Protein AF-A0A8B3GP07-F1 (afdb_monomer)

Radius of gyration: 19.26 Å; Cα contacts (8 Å, |Δi|>4): 183; chains: 1; bounding box: 43×28×55 Å

Foldseek 3Di:
DDAAEEAEAQDQDQLVVQVVVVVPDDPNYWYWDWHWDDDPVLQVVLNIETEIADDPVVCVVCVVVNSSRHHYDDDYHRSSRNVVVVVVVVVVVVVVVVLVVQVVVCVVVVHDSVVSVVVCCVDPVVVD

InterPro domains:
  IPR006115 6-phosphogluconate dehydrogenase, NADP-binding [PF03446] (1-75)
  IPR008927 6-phosphogluconate dehydrogenase-like, C-terminal domain superfamily [SSF48179] (78-124)
  IPR013328 6-phosphogluconate dehydrogenase, domain 2 [G3DSA:1.10.1040.10] (79-127)
  IPR036291 NAD(P)-binding domain superfamily [SSF51735] (1-77)

pLDDT: mean 95.65, std 3.91, range [68.69, 98.5]

Organism: Lacticaseibacillus paracasei (NCBI:txid1597)

Mean predicted aligned error: 3.59 Å

Structure (mmCIF, N/CA/C/O backbone):
data_AF-A0A8B3GP07-F1
#
_entry.id   AF-A0A8B3GP07-F1
#
loop_
_atom_site.group_PDB
_atom_site.id
_atom_site.type_symbol
_atom_site.label_atom_id
_atom_site.label_alt_id
_atom_site.label_comp_id
_atom_site.label_asym_id
_atom_site.label_entity_id
_atom_site.label_seq_id
_atom_site.pdbx_PDB_ins_code
_atom_site.Cartn_x
_atom_site.Cartn_y
_atom_site.Cartn_z
_atom_site.occupancy
_atom_site.B_iso_or_equiv
_atom_site.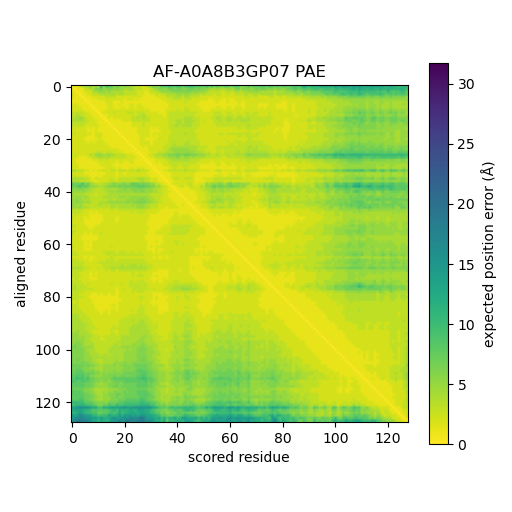auth_seq_id
_atom_site.auth_comp_id
_atom_site.auth_asym_id
_atom_site.auth_atom_id
_atom_site.pdbx_PDB_model_num
ATOM 1 N N . MET A 1 1 ? -19.994 -11.682 14.569 1.00 86.81 1 MET A N 1
ATOM 2 C CA . MET A 1 1 ? -18.662 -11.404 15.157 1.00 86.81 1 MET A CA 1
ATOM 3 C C . MET A 1 1 ? -18.833 -11.201 16.652 1.00 86.81 1 MET A C 1
ATOM 5 O O . MET A 1 1 ? -19.878 -10.691 17.038 1.00 86.81 1 MET A O 1
ATOM 9 N N . GLN A 1 2 ? -17.869 -11.625 17.471 1.00 94.38 2 GLN A N 1
ATOM 10 C CA . GLN A 1 2 ? -17.927 -11.420 18.925 1.00 94.38 2 GLN A CA 1
ATOM 11 C C . GLN A 1 2 ? -17.462 -9.997 19.289 1.00 94.38 2 GLN A C 1
ATOM 13 O O . GLN A 1 2 ? -16.649 -9.433 18.546 1.00 94.38 2 GLN A O 1
ATOM 18 N N . PRO A 1 3 ? -17.921 -9.410 20.409 1.00 95.00 3 PRO A N 1
ATOM 19 C CA . PRO A 1 3 ? -17.378 -8.148 20.914 1.00 95.00 3 PRO A CA 1
ATOM 20 C C . PRO A 1 3 ? -15.845 -8.189 21.035 1.00 95.00 3 PRO A C 1
ATOM 22 O O . PRO A 1 3 ? -15.283 -9.207 21.429 1.00 95.00 3 PRO A O 1
ATOM 25 N N . GLY A 1 4 ? -15.176 -7.095 20.669 1.00 94.06 4 GLY A N 1
ATOM 26 C CA . GLY A 1 4 ? -13.714 -6.977 20.619 1.00 94.06 4 GLY A CA 1
ATOM 27 C C . GLY A 1 4 ? -13.064 -7.523 19.342 1.00 94.06 4 GLY A C 1
ATOM 28 O O . GLY A 1 4 ? -11.857 -7.396 19.178 1.00 94.06 4 GLY A O 1
ATOM 29 N N . SER A 1 5 ? -13.831 -8.114 18.417 1.00 97.12 5 SER A N 1
ATOM 30 C CA . SER A 1 5 ? -13.279 -8.574 17.134 1.00 97.12 5 SER A 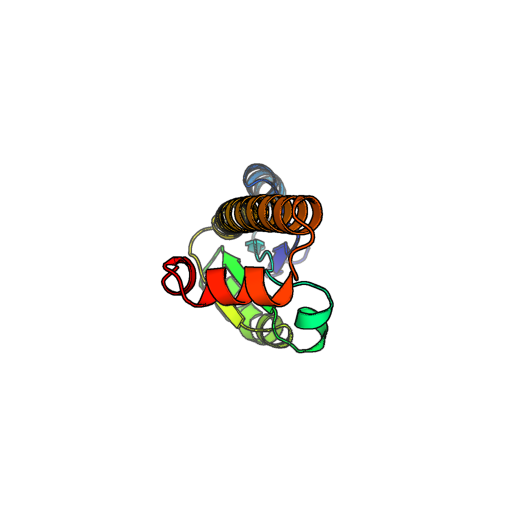CA 1
ATOM 31 C C . SER A 1 5 ? -12.894 -7.396 16.231 1.00 97.12 5 SER A C 1
ATOM 33 O O . SER A 1 5 ? -13.651 -6.427 16.119 1.00 97.12 5 SER A O 1
ATOM 35 N N . THR A 1 6 ? -11.789 -7.545 15.498 1.00 97.88 6 THR A N 1
ATOM 36 C CA . THR A 1 6 ? -11.339 -6.600 14.464 1.00 97.88 6 THR A CA 1
ATOM 37 C C . THR A 1 6 ? -11.465 -7.230 13.078 1.00 97.88 6 THR A C 1
ATOM 39 O O . THR A 1 6 ? -10.860 -8.266 12.808 1.00 97.88 6 THR A O 1
ATOM 42 N N . LEU A 1 7 ? -12.244 -6.610 12.189 1.00 97.81 7 LEU A N 1
ATOM 43 C CA . LEU A 1 7 ? -12.286 -6.940 10.764 1.00 97.81 7 LEU A CA 1
ATOM 44 C C . LEU A 1 7 ? -11.244 -6.101 10.021 1.00 97.81 7 LEU A C 1
ATOM 46 O O . LEU A 1 7 ? -11.296 -4.874 10.053 1.00 97.81 7 LEU A O 1
ATOM 50 N N . ILE A 1 8 ? -10.326 -6.768 9.324 1.00 98.00 8 ILE A N 1
ATOM 51 C CA . ILE A 1 8 ? -9.289 -6.127 8.513 1.00 98.00 8 ILE A CA 1
ATOM 52 C C . ILE A 1 8 ? -9.635 -6.325 7.040 1.00 98.00 8 ILE A C 1
ATOM 54 O O . ILE A 1 8 ? -9.646 -7.450 6.543 1.00 98.00 8 ILE A O 1
ATOM 58 N N . VAL A 1 9 ? -9.905 -5.234 6.330 1.00 98.00 9 VAL A N 1
ATOM 59 C CA . VAL A 1 9 ? -10.191 -5.254 4.895 1.00 98.00 9 VAL A CA 1
ATOM 60 C C . VAL A 1 9 ? -8.919 -4.922 4.129 1.00 98.00 9 VAL A C 1
ATOM 62 O O . VAL A 1 9 ? -8.501 -3.769 4.080 1.00 98.00 9 VAL A O 1
ATOM 65 N N . THR A 1 10 ? -8.310 -5.930 3.509 1.00 96.75 10 THR A N 1
ATOM 66 C CA . THR A 1 10 ? -7.089 -5.771 2.696 1.00 96.75 10 THR A CA 1
ATOM 67 C C . THR A 1 10 ? -7.367 -5.597 1.203 1.00 96.75 10 THR A C 1
ATOM 69 O O . THR A 1 10 ? -6.485 -5.212 0.433 1.00 96.75 10 THR A O 1
ATOM 72 N N . SER A 1 11 ? -8.604 -5.855 0.777 1.00 95.50 11 SER A N 1
ATOM 73 C CA . SER A 1 11 ? -9.043 -5.654 -0.601 1.00 95.50 11 SER A CA 1
ATOM 74 C C . SER A 1 11 ? -8.973 -4.183 -1.001 1.00 95.50 11 SER A C 1
ATOM 76 O O . SER A 1 11 ? -9.285 -3.286 -0.220 1.00 95.50 11 SER A O 1
ATOM 78 N N . THR A 1 12 ? -8.647 -3.931 -2.268 1.00 95.50 12 THR A N 1
ATOM 79 C CA . THR A 1 12 ? -8.814 -2.594 -2.847 1.00 95.50 12 THR A CA 1
ATOM 80 C C . THR A 1 12 ? -10.304 -2.338 -3.055 1.00 95.50 12 THR A C 1
ATOM 82 O O . THR A 1 12 ? -10.937 -2.996 -3.880 1.00 95.50 12 THR A O 1
ATOM 85 N N . LEU A 1 13 ? -10.871 -1.405 -2.290 1.00 95.25 13 LEU A N 1
ATOM 86 C CA . LEU A 1 13 ? -12.281 -1.032 -2.351 1.00 95.25 13 LEU A CA 1
ATOM 87 C C . LEU A 1 13 ? -12.442 0.474 -2.569 1.00 95.25 13 LEU A C 1
ATOM 89 O O . LEU A 1 13 ? -11.579 1.270 -2.212 1.00 95.25 13 LEU A O 1
ATOM 93 N N . ASP A 1 14 ? -13.597 0.857 -3.108 1.00 95.12 14 ASP A N 1
ATOM 94 C CA . ASP A 1 14 ? -14.067 2.240 -3.055 1.00 95.12 14 ASP A CA 1
ATOM 95 C C . ASP A 1 14 ? -14.288 2.660 -1.583 1.00 95.12 14 ASP A C 1
ATOM 97 O O . ASP A 1 14 ? -14.868 1.871 -0.825 1.00 95.12 14 ASP A O 1
ATOM 101 N N . PRO A 1 15 ? -13.891 3.877 -1.158 1.00 95.44 15 PRO A N 1
ATOM 102 C CA . PRO A 1 15 ? -14.077 4.339 0.220 1.00 95.44 15 PRO A CA 1
ATOM 103 C C . PRO A 1 15 ? -15.524 4.233 0.726 1.00 95.44 15 PRO A C 1
ATOM 105 O O . PRO A 1 15 ? -15.747 3.927 1.896 1.00 95.44 15 PRO A O 1
ATOM 108 N N . ARG A 1 16 ? -16.523 4.390 -0.154 1.00 96.62 16 ARG A N 1
ATOM 109 C CA . ARG A 1 16 ? -17.947 4.236 0.188 1.00 96.62 16 ARG A CA 1
ATOM 110 C C . ARG A 1 16 ? -18.282 2.813 0.626 1.00 96.62 16 ARG A C 1
ATOM 112 O O . ARG A 1 16 ? -19.161 2.632 1.463 1.00 96.62 16 ARG A O 1
ATOM 119 N N . LYS A 1 17 ? -17.581 1.797 0.107 1.00 97.25 17 LYS A N 1
ATOM 120 C CA . LYS A 1 17 ? -17.761 0.405 0.549 1.00 97.25 17 LYS A CA 1
ATOM 121 C C . LYS A 1 17 ? -17.243 0.198 1.969 1.00 97.25 17 LYS A C 1
ATOM 123 O O . LYS A 1 17 ? -17.876 -0.532 2.718 1.00 97.25 17 LYS A O 1
ATOM 128 N N . ILE A 1 18 ? -16.156 0.866 2.363 1.00 97.56 18 ILE A N 1
ATOM 129 C CA . ILE A 1 18 ? -15.675 0.833 3.753 1.00 97.56 18 ILE A CA 1
ATOM 1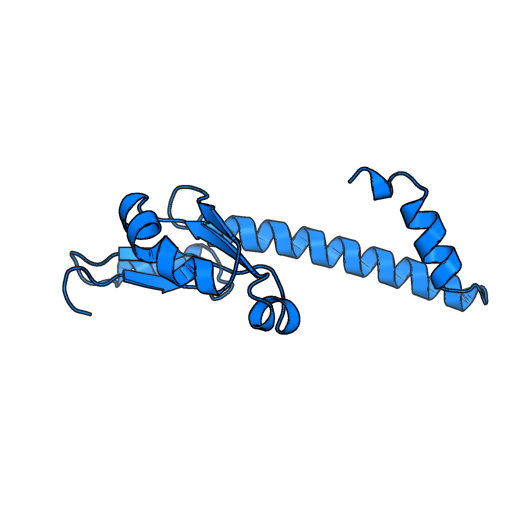30 C C . ILE A 1 18 ? -16.724 1.440 4.691 1.00 97.56 18 ILE A C 1
ATOM 132 O O . ILE A 1 18 ? -17.061 0.835 5.707 1.00 97.56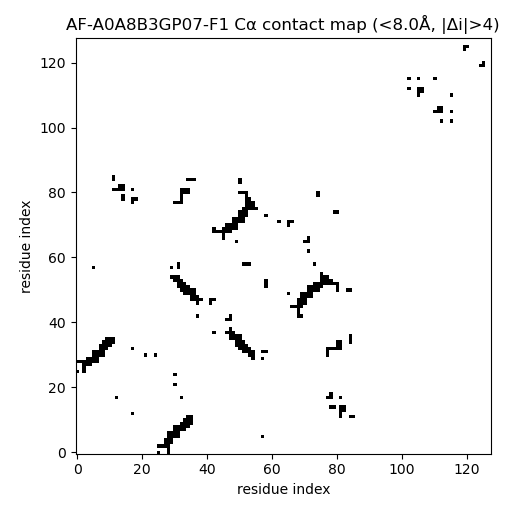 18 ILE A O 1
ATOM 136 N N . THR A 1 19 ? -17.313 2.580 4.319 1.00 96.19 19 THR A N 1
ATOM 137 C CA . THR A 1 19 ? -18.423 3.186 5.074 1.00 96.19 19 THR A CA 1
ATOM 138 C C . THR A 1 19 ? -19.644 2.265 5.146 1.00 96.19 19 THR A C 1
ATOM 140 O O . THR A 1 19 ? -20.240 2.119 6.210 1.00 96.19 19 THR A O 1
ATOM 143 N N . ALA A 1 20 ? -20.003 1.603 4.043 1.00 97.69 20 ALA A N 1
ATOM 144 C CA . ALA A 1 20 ? -21.130 0.673 4.010 1.00 97.69 20 ALA A CA 1
ATOM 145 C C . ALA A 1 20 ? -20.900 -0.561 4.897 1.00 97.69 20 ALA A C 1
ATOM 147 O O . ALA A 1 20 ? -21.816 -0.981 5.598 1.00 97.69 20 ALA A O 1
ATOM 148 N N . ILE A 1 21 ? -19.678 -1.112 4.912 1.00 97.25 21 ILE A N 1
ATOM 149 C CA . ILE A 1 21 ? -19.309 -2.210 5.816 1.00 97.25 21 ILE A CA 1
ATOM 150 C C . ILE A 1 21 ? -19.438 -1.737 7.264 1.00 97.25 21 ILE A C 1
ATOM 152 O O . ILE A 1 21 ? -20.109 -2.395 8.051 1.00 97.25 21 ILE A O 1
ATOM 156 N N . GLN A 1 22 ? -18.878 -0.572 7.604 1.00 95.81 22 GLN A N 1
ATOM 157 C CA . GLN A 1 22 ? -18.956 -0.012 8.957 1.00 95.81 22 GLN A CA 1
ATOM 158 C C . GLN A 1 22 ? -20.392 0.115 9.467 1.00 95.81 22 GLN A C 1
ATOM 160 O O . GLN A 1 22 ? -20.654 -0.175 10.632 1.00 95.81 22 GLN A O 1
ATOM 165 N N . ALA A 1 23 ? -21.315 0.538 8.602 1.00 96.94 23 ALA A N 1
ATOM 166 C CA . ALA A 1 23 ? -22.713 0.754 8.959 1.00 96.94 23 ALA A CA 1
ATOM 167 C C . ALA A 1 23 ? -23.448 -0.533 9.378 1.00 96.94 23 ALA A C 1
ATOM 169 O O . ALA A 1 23 ? -24.453 -0.452 10.080 1.00 96.94 23 ALA A O 1
ATOM 170 N N . VAL A 1 24 ? -22.955 -1.708 8.970 1.00 97.00 24 VAL A N 1
ATOM 171 C CA . VAL A 1 24 ? -23.551 -3.015 9.301 1.00 97.00 24 VAL A CA 1
ATOM 172 C C . VAL A 1 24 ? -22.723 -3.819 10.310 1.00 97.00 24 VAL A C 1
ATOM 174 O O . VAL A 1 24 ? -23.091 -4.945 10.650 1.00 97.00 24 VAL A O 1
ATOM 177 N N . MET A 1 25 ? -21.606 -3.268 10.800 1.00 96.56 25 MET A N 1
ATOM 178 C CA . MET A 1 25 ? -20.773 -3.936 11.800 1.00 96.56 25 MET A CA 1
ATOM 179 C C . MET A 1 25 ? -21.500 -4.015 13.154 1.00 96.56 25 MET A C 1
ATOM 181 O O . MET A 1 25 ? -22.110 -3.032 13.584 1.00 96.56 25 MET A O 1
ATOM 185 N N . PRO A 1 26 ? -21.413 -5.149 13.877 1.00 96.62 26 PRO A N 1
ATOM 186 C CA . PRO A 1 26 ? -21.926 -5.242 15.240 1.00 96.62 26 PRO A CA 1
ATOM 187 C C . PRO A 1 26 ? -21.289 -4.198 16.162 1.00 96.62 26 PRO A C 1
ATOM 189 O O . PRO A 1 26 ? -20.124 -3.825 16.002 1.00 96.62 26 PRO A O 1
ATOM 192 N N . THR A 1 27 ? -22.019 -3.767 17.189 1.00 94.00 27 THR A N 1
ATOM 193 C CA . THR A 1 27 ? -21.460 -2.866 18.204 1.00 94.00 27 THR A CA 1
ATOM 194 C C . THR A 1 27 ? -20.261 -3.510 18.909 1.00 94.00 27 THR A C 1
ATOM 196 O O . THR A 1 27 ? -20.166 -4.734 19.020 1.00 94.00 27 THR A O 1
ATOM 199 N N . LYS A 1 28 ? -19.328 -2.679 19.398 1.00 94.56 28 LYS A N 1
ATOM 200 C CA . LYS A 1 28 ? -18.083 -3.126 20.054 1.00 94.56 28 LYS A CA 1
ATOM 201 C C . LYS A 1 28 ? -17.182 -3.994 19.160 1.00 94.56 28 LYS A C 1
ATOM 203 O O . LYS A 1 28 ? -16.474 -4.855 19.670 1.00 94.56 28 LYS A O 1
ATOM 208 N N . THR A 1 29 ? -17.212 -3.799 17.845 1.00 97.25 29 THR A N 1
ATOM 209 C CA . THR A 1 29 ? -16.233 -4.379 16.912 1.00 97.25 29 THR A CA 1
ATOM 210 C C . THR A 1 29 ? -15.474 -3.265 16.199 1.00 97.25 29 THR A C 1
ATOM 212 O O . THR A 1 29 ? -15.951 -2.130 16.143 1.00 97.25 29 THR A O 1
ATOM 215 N N . HIS A 1 30 ? -14.292 -3.583 15.674 1.00 97.50 30 HIS A N 1
ATOM 216 C CA . HIS A 1 30 ? -13.448 -2.638 14.945 1.00 97.50 30 HIS A CA 1
ATOM 217 C C . HIS A 1 30 ? -13.396 -3.006 13.463 1.00 97.50 30 HIS A C 1
ATOM 219 O O . HIS A 1 30 ? -13.328 -4.185 13.113 1.00 97.50 30 HIS A O 1
ATOM 225 N N . LEU A 1 31 ? -13.397 -1.998 12.597 1.00 98.00 31 LEU A N 1
ATOM 226 C CA . LEU A 1 31 ? -13.120 -2.140 11.173 1.00 98.00 31 LEU A CA 1
ATOM 227 C C . LEU A 1 31 ? -11.849 -1.364 10.854 1.00 98.00 31 LEU A C 1
ATOM 229 O O . LEU A 1 31 ? -11.725 -0.200 11.225 1.00 98.00 31 LEU A O 1
ATOM 233 N N . LEU A 1 32 ? -10.927 -2.008 10.150 1.00 98.31 32 LEU A N 1
ATOM 234 C CA . LEU A 1 32 ? -9.713 -1.389 9.638 1.00 98.31 32 LEU A CA 1
ATOM 235 C C . LEU A 1 32 ? -9.661 -1.595 8.125 1.00 98.31 32 LEU A C 1
ATOM 237 O O . LEU A 1 32 ? -9.810 -2.726 7.655 1.00 98.31 32 LEU A O 1
ATOM 241 N N . ASP A 1 33 ? -9.422 -0.536 7.356 1.00 97.00 33 ASP A N 1
ATOM 242 C CA . ASP A 1 33 ? -9.083 -0.651 5.940 1.00 97.00 33 ASP A CA 1
ATOM 243 C C . ASP A 1 33 ? -7.562 -0.634 5.784 1.00 97.00 33 ASP A C 1
ATOM 245 O O . ASP A 1 33 ? -6.895 0.363 6.050 1.00 97.00 33 ASP A O 1
ATOM 249 N N . VAL A 1 34 ? -7.012 -1.786 5.394 1.00 98.25 34 VAL A N 1
ATOM 250 C CA . VAL A 1 34 ? -5.571 -2.056 5.323 1.00 98.25 34 VAL A CA 1
ATOM 251 C C . VAL A 1 34 ? -5.182 -2.578 3.932 1.00 98.25 34 VAL A C 1
ATOM 253 O O . VAL A 1 34 ? -4.672 -3.697 3.807 1.00 98.25 34 VAL A O 1
ATOM 256 N N . PRO A 1 35 ? -5.455 -1.834 2.842 1.00 97.62 35 PRO A N 1
ATOM 257 C CA . PRO A 1 35 ? -5.052 -2.263 1.512 1.00 97.62 35 PRO A CA 1
ATOM 258 C C . PRO A 1 35 ? -3.532 -2.364 1.377 1.00 97.62 35 PRO A C 1
ATOM 260 O O . PRO A 1 35 ? -2.766 -1.685 2.065 1.00 97.62 35 PRO A O 1
ATOM 263 N N . MET A 1 36 ? -3.100 -3.219 0.453 1.00 95.88 36 MET A N 1
ATOM 264 C CA . MET A 1 36 ? -1.694 -3.586 0.286 1.00 95.88 36 MET A CA 1
ATOM 265 C C . MET A 1 36 ? -1.125 -3.045 -1.032 1.00 95.88 36 MET A C 1
ATOM 267 O O . MET A 1 36 ? -1.811 -2.997 -2.058 1.00 95.88 36 MET A O 1
ATOM 271 N N . ILE A 1 37 ? 0.143 -2.649 -1.024 1.00 95.06 37 ILE A N 1
ATOM 272 C CA . ILE A 1 37 ? 0.958 -2.386 -2.214 1.00 95.06 37 ILE A CA 1
ATOM 273 C C . ILE A 1 37 ? 1.988 -3.512 -2.328 1.00 95.06 37 ILE A C 1
ATOM 275 O O . ILE A 1 37 ? 2.593 -3.910 -1.332 1.00 95.06 37 ILE A O 1
ATOM 279 N N . GLY A 1 38 ? 2.176 -4.005 -3.551 1.00 90.12 38 GLY A N 1
ATOM 280 C CA . GLY A 1 38 ? 3.033 -5.143 -3.865 1.00 90.12 38 GLY A CA 1
ATOM 281 C C . GLY A 1 38 ? 2.227 -6.346 -4.358 1.00 90.12 38 GLY A C 1
ATOM 282 O O . GLY A 1 38 ? 1.076 -6.552 -3.980 1.00 90.12 38 GLY A O 1
ATOM 283 N N . GLY A 1 39 ? 2.830 -7.106 -5.271 1.00 89.75 39 GLY A N 1
ATOM 284 C CA . GLY A 1 39 ? 2.259 -8.329 -5.836 1.00 89.75 39 GLY A CA 1
ATOM 285 C C . GLY A 1 39 ? 2.682 -9.600 -5.094 1.00 89.75 39 GLY A C 1
ATOM 286 O O . GLY A 1 39 ? 3.293 -9.560 -4.027 1.00 89.75 39 GLY A O 1
ATOM 287 N N . VAL A 1 40 ? 2.411 -10.751 -5.713 1.00 91.62 40 VAL A N 1
ATOM 288 C CA . VAL A 1 40 ? 2.685 -12.089 -5.151 1.00 91.62 40 VAL A CA 1
ATOM 289 C C . VAL A 1 40 ? 4.146 -12.270 -4.726 1.00 91.62 40 VAL A C 1
ATOM 291 O O . VAL A 1 40 ? 4.404 -12.877 -3.690 1.00 91.62 40 VAL A O 1
ATOM 294 N N . LYS A 1 41 ? 5.101 -11.731 -5.497 1.00 93.12 41 LYS A N 1
ATOM 295 C CA . LYS A 1 41 ? 6.531 -11.772 -5.155 1.00 93.12 41 LYS A CA 1
ATOM 296 C C . LYS A 1 41 ? 6.794 -11.125 -3.789 1.00 93.12 41 LYS A C 1
ATOM 298 O O . LYS A 1 41 ? 7.287 -11.786 -2.884 1.00 93.12 41 LYS A O 1
ATOM 303 N N . TYR A 1 42 ? 6.363 -9.877 -3.625 1.00 93.88 42 TYR A N 1
ATOM 304 C CA . TYR A 1 42 ? 6.521 -9.118 -2.385 1.00 93.88 42 TYR A CA 1
ATOM 305 C C . TYR A 1 42 ? 5.808 -9.783 -1.203 1.00 93.88 42 TYR A C 1
ATOM 307 O O . TYR A 1 42 ? 6.337 -9.786 -0.101 1.00 93.88 42 TYR A O 1
ATOM 315 N N . ALA A 1 43 ? 4.650 -10.412 -1.423 1.00 91.81 43 ALA A N 1
ATOM 316 C CA . ALA A 1 43 ? 3.956 -11.160 -0.373 1.00 91.81 43 ALA A CA 1
ATOM 317 C C . ALA A 1 43 ? 4.788 -12.329 0.178 1.00 91.81 43 ALA A C 1
ATOM 319 O O . ALA A 1 43 ? 4.810 -12.548 1.386 1.00 91.81 43 ALA A O 1
ATOM 320 N N . ARG A 1 44 ? 5.488 -13.068 -0.693 1.00 92.94 44 ARG A N 1
ATOM 321 C CA . ARG A 1 44 ? 6.345 -14.200 -0.292 1.00 92.94 44 ARG A CA 1
ATOM 322 C C . ARG A 1 44 ? 7.592 -13.758 0.466 1.00 92.94 44 ARG A C 1
ATOM 324 O O . ARG A 1 44 ? 8.077 -14.494 1.314 1.00 92.94 44 ARG A O 1
ATOM 331 N N . GLU A 1 45 ? 8.094 -12.572 0.150 1.00 96.00 45 GLU A N 1
ATOM 332 C CA . GLU A 1 45 ? 9.321 -12.005 0.717 1.00 96.00 45 GLU A CA 1
ATOM 333 C C . GLU A 1 45 ? 9.049 -11.126 1.953 1.00 96.00 45 GLU A C 1
ATOM 335 O O . GLU A 1 45 ? 9.959 -10.461 2.438 1.00 96.00 45 GLU A O 1
ATOM 340 N N . ALA A 1 46 ? 7.805 -11.094 2.454 1.00 95.12 46 ALA A N 1
ATOM 341 C CA . ALA A 1 46 ? 7.363 -10.160 3.495 1.00 95.12 46 ALA A CA 1
ATOM 342 C C . ALA A 1 46 ? 7.700 -8.687 3.161 1.00 95.12 46 ALA A C 1
ATOM 344 O O . ALA A 1 46 ? 8.045 -7.884 4.025 1.00 95.12 46 ALA A O 1
ATOM 345 N N . GLY A 1 47 ? 7.614 -8.335 1.878 1.00 96.81 47 GLY A N 1
ATOM 346 C CA . GLY A 1 47 ? 7.943 -7.027 1.318 1.00 96.81 47 GLY A CA 1
ATOM 347 C C . GLY A 1 47 ? 6.726 -6.185 0.929 1.00 96.81 47 GLY A C 1
ATOM 348 O O . GLY A 1 47 ? 6.878 -5.233 0.166 1.00 96.81 47 GLY A O 1
ATOM 349 N N . LEU A 1 48 ? 5.512 -6.529 1.379 1.00 97.44 48 LEU A N 1
ATOM 350 C CA . LEU A 1 48 ? 4.324 -5.714 1.096 1.00 97.44 48 LEU A CA 1
ATOM 351 C C . LEU A 1 48 ? 4.356 -4.406 1.889 1.00 97.44 48 LEU A C 1
ATOM 353 O O . LEU A 1 48 ? 4.881 -4.343 3.000 1.00 97.44 48 LEU A O 1
ATOM 357 N N . VAL A 1 49 ? 3.722 -3.367 1.350 1.00 97.75 49 VAL A N 1
ATOM 358 C CA . VAL A 1 49 ? 3.403 -2.153 2.113 1.00 97.75 49 VAL A CA 1
ATOM 359 C C . VAL A 1 49 ? 1.920 -2.176 2.449 1.00 97.75 49 VAL A C 1
ATOM 361 O O . VAL A 1 49 ? 1.076 -2.199 1.557 1.00 97.75 49 VAL A O 1
ATOM 364 N N . LEU A 1 50 ? 1.596 -2.179 3.737 1.00 98.31 50 LEU A N 1
ATOM 365 C CA . LEU A 1 50 ? 0.233 -2.209 4.254 1.00 98.31 50 LEU A CA 1
ATOM 366 C C . LEU A 1 50 ? -0.177 -0.798 4.682 1.00 98.31 50 LEU A C 1
ATOM 368 O O . LEU A 1 50 ? 0.439 -0.211 5.575 1.00 98.31 50 LEU A O 1
ATOM 372 N N . ILE A 1 51 ? -1.216 -0.252 4.054 1.00 98.31 51 ILE A N 1
ATOM 373 C CA . ILE A 1 51 ? -1.718 1.102 4.309 1.00 98.31 51 ILE A CA 1
ATOM 374 C C . ILE A 1 51 ? -2.821 1.021 5.368 1.00 98.31 51 ILE A C 1
ATOM 376 O O . ILE A 1 51 ? -3.985 0.865 5.028 1.00 98.31 51 ILE A O 1
ATOM 380 N N . ALA A 1 52 ? -2.472 1.083 6.650 1.00 98.50 52 ALA A N 1
ATOM 381 C CA . ALA A 1 52 ? -3.417 0.852 7.738 1.00 98.50 52 ALA A CA 1
ATOM 382 C C . ALA A 1 52 ? -4.171 2.124 8.153 1.00 98.50 52 ALA A C 1
ATOM 384 O O . ALA A 1 52 ? -3.560 3.111 8.565 1.00 98.50 52 ALA A O 1
ATOM 385 N N . ALA A 1 53 ? -5.498 2.074 8.110 1.00 98.44 53 ALA A N 1
ATOM 386 C CA . ALA A 1 53 ? -6.386 3.144 8.544 1.00 98.44 53 ALA A CA 1
ATOM 387 C C . ALA A 1 53 ? -7.489 2.621 9.475 1.00 98.44 53 ALA A C 1
ATOM 389 O O . ALA A 1 53 ? -7.877 1.453 9.405 1.00 98.44 53 ALA A O 1
ATOM 390 N N . GLY A 1 54 ? -7.978 3.494 10.357 1.00 97.69 54 GLY A N 1
ATOM 391 C CA . GLY A 1 54 ? -9.016 3.185 11.341 1.00 97.69 54 GLY A CA 1
ATOM 392 C C . GLY A 1 54 ? -8.654 3.652 12.747 1.00 97.69 54 GLY A C 1
ATOM 393 O O . GLY A 1 54 ? -7.854 4.571 12.9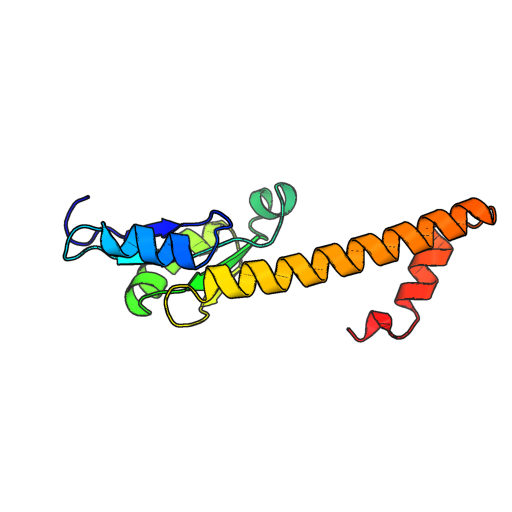21 1.00 97.69 54 GLY A O 1
ATOM 394 N N . ASP A 1 55 ? -9.258 3.027 13.758 1.00 97.69 55 ASP A N 1
ATOM 395 C CA . ASP A 1 55 ? -8.933 3.319 15.155 1.00 97.69 55 ASP A CA 1
ATOM 396 C C . ASP A 1 55 ? -7.450 3.038 15.447 1.00 97.69 55 ASP A C 1
ATOM 398 O O . ASP A 1 55 ? -6.926 1.961 15.149 1.00 97.69 55 ASP A O 1
ATOM 402 N N . LYS A 1 56 ? -6.766 4.018 16.044 1.00 97.75 56 LYS A N 1
ATOM 403 C CA . LYS A 1 56 ? -5.314 3.970 16.246 1.00 97.75 56 LYS A CA 1
ATOM 404 C C . LYS A 1 56 ? -4.888 2.814 17.151 1.00 97.75 56 LYS A C 1
ATOM 406 O O . LYS A 1 56 ? -3.847 2.210 16.892 1.00 97.75 56 LYS A O 1
ATOM 411 N N . GLN A 1 57 ? -5.658 2.525 18.200 1.00 97.81 57 GLN A N 1
ATOM 412 C CA . GLN A 1 57 ? -5.331 1.446 19.126 1.00 97.81 57 GLN A CA 1
ATOM 413 C C . GLN A 1 57 ? -5.580 0.091 18.466 1.00 97.81 57 GLN A C 1
ATOM 415 O O . GLN A 1 57 ? -4.690 -0.751 18.473 1.00 97.81 57 GLN A O 1
ATOM 420 N N . ALA A 1 58 ? -6.714 -0.078 17.784 1.00 97.62 58 ALA A N 1
ATOM 421 C CA . ALA A 1 58 ? -7.010 -1.297 17.040 1.00 97.62 58 ALA A CA 1
ATOM 422 C C . ALA A 1 58 ? -5.953 -1.585 15.959 1.00 97.62 58 ALA A C 1
ATOM 424 O O . ALA A 1 58 ? -5.549 -2.736 15.794 1.00 97.62 58 ALA A O 1
ATOM 425 N N . VAL A 1 59 ? -5.452 -0.560 15.251 1.00 98.44 59 VAL A N 1
ATOM 426 C CA . VAL A 1 59 ? -4.316 -0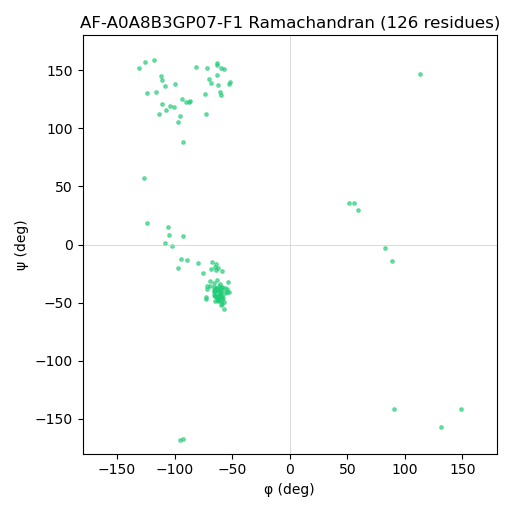.718 14.324 1.00 98.44 59 VAL A CA 1
ATOM 427 C C . VAL A 1 59 ? -3.061 -1.169 15.069 1.00 98.44 59 VAL A C 1
ATOM 429 O O . VAL A 1 59 ? -2.381 -2.086 14.604 1.00 98.44 59 VAL A O 1
ATOM 432 N N . ALA A 1 60 ? -2.733 -0.549 16.205 1.00 98.25 60 ALA A N 1
ATOM 433 C CA . ALA A 1 60 ? -1.564 -0.923 16.999 1.00 98.25 60 ALA A CA 1
ATOM 434 C C . ALA A 1 60 ? -1.638 -2.386 17.469 1.00 98.25 60 ALA A C 1
ATOM 436 O O . ALA A 1 60 ? -0.649 -3.108 17.345 1.00 98.25 60 ALA A O 1
ATOM 437 N N . ASP A 1 61 ? -2.815 -2.840 17.901 1.00 98.12 61 ASP A N 1
ATOM 438 C CA . ASP A 1 61 ? -3.050 -4.198 18.398 1.00 98.12 61 ASP A CA 1
ATOM 439 C C . ASP A 1 61 ? -2.850 -5.262 17.308 1.00 98.12 61 ASP A C 1
ATOM 441 O O . ASP A 1 61 ? -2.284 -6.324 17.568 1.00 98.12 61 ASP A O 1
ATOM 445 N N . VAL A 1 62 ? -3.258 -4.981 16.062 1.00 97.81 62 VAL A N 1
ATOM 446 C CA . VAL A 1 62 ? -3.094 -5.924 14.935 1.00 97.81 62 VAL A CA 1
ATOM 447 C C . VAL A 1 62 ? -1.765 -5.769 14.191 1.00 97.81 62 VAL A C 1
ATOM 449 O O . VAL A 1 62 ? -1.384 -6.647 13.414 1.00 97.81 62 VAL A O 1
ATOM 452 N N . THR A 1 63 ? -1.026 -4.679 14.420 1.00 98.25 63 THR A N 1
ATOM 453 C CA . THR A 1 63 ? 0.251 -4.391 13.743 1.00 98.25 63 THR A CA 1
ATOM 454 C C . THR A 1 63 ? 1.270 -5.536 13.837 1.00 98.25 63 THR A C 1
ATOM 456 O O . THR A 1 63 ? 1.912 -5.807 12.820 1.00 98.25 63 THR A O 1
ATOM 459 N N . PRO A 1 64 ? 1.442 -6.248 14.972 1.00 98.00 64 PRO A N 1
ATOM 460 C CA . PRO A 1 64 ? 2.349 -7.395 15.041 1.00 98.00 64 PRO A CA 1
ATOM 461 C C . PRO A 1 64 ? 2.039 -8.483 14.003 1.00 98.00 64 PRO A C 1
ATOM 463 O O . PRO A 1 64 ? 2.961 -9.044 13.418 1.00 98.00 64 PRO A O 1
ATOM 466 N N . ILE A 1 65 ? 0.756 -8.731 13.720 1.00 96.88 65 ILE A N 1
ATOM 467 C CA . ILE A 1 65 ? 0.319 -9.699 12.704 1.00 96.88 65 ILE A CA 1
ATOM 468 C C . ILE A 1 65 ? 0.587 -9.135 11.308 1.00 96.88 65 ILE A C 1
ATOM 470 O O . ILE A 1 65 ? 1.163 -9.810 10.459 1.00 96.88 65 ILE A O 1
ATOM 474 N N . LEU A 1 66 ? 0.217 -7.876 11.073 1.00 97.19 66 LEU A N 1
ATOM 475 C CA . LEU A 1 66 ? 0.399 -7.216 9.779 1.00 97.19 66 LEU A CA 1
ATOM 476 C C . LEU A 1 66 ? 1.875 -7.138 9.353 1.00 97.19 66 LEU A C 1
ATOM 478 O O . LEU A 1 66 ? 2.182 -7.279 8.170 1.00 97.19 66 LEU A O 1
ATOM 482 N N . LYS A 1 67 ? 2.794 -6.990 10.314 1.00 97.12 67 LYS A N 1
ATOM 483 C CA . LYS A 1 67 ? 4.245 -6.966 10.073 1.00 97.12 67 LYS A CA 1
ATOM 484 C C . LYS A 1 67 ? 4.817 -8.273 9.522 1.00 97.12 67 LYS A C 1
ATOM 486 O O . LYS A 1 67 ? 5.911 -8.254 8.973 1.00 97.12 67 LYS A O 1
ATOM 491 N N . THR A 1 68 ? 4.089 -9.385 9.615 1.00 96.38 68 THR A N 1
ATOM 492 C CA . THR A 1 68 ? 4.504 -10.651 8.983 1.00 96.38 68 THR A CA 1
ATOM 493 C C . THR A 1 68 ? 4.441 -10.596 7.454 1.00 96.38 68 THR A C 1
ATOM 495 O O . THR A 1 68 ? 5.121 -11.366 6.786 1.00 96.38 68 THR A O 1
ATOM 498 N N . PHE A 1 69 ? 3.662 -9.662 6.898 1.00 95.56 69 PHE A N 1
ATOM 499 C CA . PHE A 1 69 ? 3.517 -9.458 5.456 1.00 95.56 69 PHE A CA 1
ATOM 500 C C . PHE A 1 69 ? 4.411 -8.335 4.913 1.00 95.56 69 PHE A C 1
ATOM 502 O O . PHE A 1 69 ? 4.653 -8.282 3.706 1.00 95.56 69 PHE A O 1
ATOM 509 N N . GLY A 1 70 ? 4.873 -7.435 5.785 1.00 96.94 70 GLY A N 1
ATOM 510 C CA . GLY A 1 70 ? 5.814 -6.373 5.448 1.00 96.94 70 GLY A CA 1
ATOM 511 C C . GLY A 1 70 ? 5.640 -5.098 6.264 1.00 96.94 70 GLY A C 1
ATOM 512 O O . GLY A 1 70 ? 5.412 -5.128 7.473 1.00 96.94 70 GLY A O 1
ATOM 513 N N . THR A 1 71 ? 5.800 -3.945 5.619 1.00 98.06 71 THR A N 1
ATOM 514 C CA . THR A 1 71 ? 5.849 -2.648 6.302 1.00 98.06 71 THR A CA 1
ATOM 515 C C . THR A 1 71 ? 4.455 -2.064 6.482 1.00 98.06 71 THR A C 1
ATOM 517 O O . THR A 1 71 ? 3.744 -1.813 5.514 1.00 98.06 71 THR A O 1
ATOM 520 N N . VAL A 1 72 ? 4.080 -1.782 7.730 1.00 98.25 72 VAL A N 1
ATOM 521 C CA . VAL A 1 72 ? 2.797 -1.154 8.071 1.00 98.25 72 VAL A CA 1
ATOM 522 C C . VAL A 1 72 ? 2.964 0.357 8.178 1.00 98.25 72 VAL A C 1
ATOM 524 O O . VAL A 1 72 ? 3.772 0.847 8.969 1.00 98.25 72 VAL A O 1
ATOM 527 N N . LYS A 1 73 ? 2.158 1.105 7.426 1.00 98.25 73 LYS A N 1
ATOM 528 C CA . LYS A 1 73 ? 2.057 2.562 7.509 1.00 98.25 73 LYS A CA 1
ATOM 529 C C . LYS A 1 73 ? 0.673 2.938 8.027 1.00 98.25 73 LYS A C 1
ATOM 531 O O . LYS A 1 73 ? -0.308 2.760 7.316 1.00 98.25 73 LYS A O 1
ATOM 536 N N . TYR A 1 74 ? 0.596 3.485 9.240 1.00 98.50 74 TYR A N 1
ATOM 537 C CA . TYR A 1 74 ? -0.647 4.075 9.740 1.00 98.50 74 TYR A CA 1
ATOM 538 C C . TYR A 1 74 ? -0.917 5.417 9.049 1.00 98.50 74 TYR A C 1
ATOM 540 O O . TYR A 1 74 ? -0.029 6.273 9.003 1.00 98.50 74 TYR A O 1
ATOM 548 N N . VAL A 1 75 ? -2.128 5.596 8.521 1.00 98.31 75 VAL A N 1
ATOM 549 C CA . VAL A 1 75 ? -2.527 6.775 7.726 1.00 98.31 75 VAL A CA 1
ATOM 550 C C . VAL A 1 75 ? -3.753 7.504 8.289 1.00 98.31 75 VAL A C 1
ATOM 552 O O . VAL A 1 75 ? -4.387 8.305 7.601 1.00 98.31 75 VAL A O 1
ATOM 555 N N . GLY A 1 76 ? -4.072 7.263 9.559 1.00 97.81 76 GLY A N 1
ATOM 556 C CA . GLY A 1 76 ? -5.131 7.976 10.265 1.00 97.81 76 GLY A CA 1
ATOM 557 C C . GLY A 1 76 ? -6.491 7.300 10.149 1.00 97.81 76 GLY A C 1
ATOM 558 O O . GLY A 1 76 ? -6.602 6.078 10.224 1.00 97.81 76 GLY A O 1
ATOM 559 N N . GLU A 1 77 ? -7.522 8.128 10.009 1.00 96.31 77 GLU A N 1
ATOM 560 C CA . GLU A 1 77 ? -8.919 7.717 10.111 1.00 96.31 77 GLU A CA 1
ATOM 561 C C . GLU A 1 77 ? -9.350 6.723 9.031 1.00 96.31 77 GLU A C 1
ATOM 563 O O . GLU A 1 77 ? -8.798 6.664 7.930 1.00 96.31 77 GLU A O 1
ATOM 568 N N . GLN A 1 78 ? -10.395 5.966 9.357 1.00 95.12 78 GLN A N 1
ATOM 569 C CA . GLN A 1 78 ? -10.979 4.960 8.482 1.00 95.12 78 GLN A CA 1
ATOM 570 C C . GLN A 1 78 ? -11.334 5.522 7.098 1.00 95.12 78 GLN A C 1
ATOM 572 O O . GLN A 1 78 ? -11.886 6.614 6.951 1.00 95.12 78 GLN A O 1
ATOM 577 N N . GLY A 1 79 ? -11.041 4.739 6.064 1.00 95.81 79 GLY A N 1
ATOM 578 C CA . GLY A 1 79 ? -11.234 5.105 4.666 1.00 95.81 79 GLY A CA 1
ATOM 579 C C . GLY A 1 79 ? -10.031 5.818 4.048 1.00 95.81 79 GLY A C 1
ATOM 580 O O . GLY A 1 79 ? -9.960 5.904 2.819 1.00 95.81 79 GLY A O 1
ATOM 581 N N . ASN A 1 80 ? -9.068 6.308 4.841 1.00 97.75 80 ASN A N 1
ATOM 582 C CA . ASN A 1 80 ? -7.821 6.852 4.295 1.00 97.75 80 ASN A CA 1
ATOM 583 C C . ASN A 1 80 ? -6.979 5.776 3.605 1.00 97.75 80 ASN A C 1
ATOM 585 O O . ASN A 1 80 ? -6.344 6.081 2.597 1.00 97.75 80 ASN A O 1
ATOM 589 N N . GLY A 1 81 ? -7.011 4.531 4.087 1.00 98.00 81 GLY A N 1
ATOM 590 C CA . GLY A 1 81 ? -6.323 3.411 3.450 1.00 98.00 81 GLY A CA 1
ATOM 591 C C . GLY A 1 81 ? -6.836 3.196 2.029 1.00 98.00 81 GLY A C 1
ATOM 592 O O . GLY A 1 81 ? -6.058 3.215 1.074 1.00 98.00 81 GLY A O 1
ATOM 593 N N . ALA A 1 82 ? -8.156 3.090 1.868 1.00 97.75 82 ALA A N 1
ATOM 594 C CA . ALA A 1 82 ? -8.816 2.959 0.572 1.00 97.75 82 ALA A CA 1
ATOM 595 C C . ALA A 1 82 ? -8.514 4.145 -0.362 1.00 97.75 82 ALA A C 1
ATOM 597 O O . ALA A 1 82 ? -8.123 3.937 -1.511 1.00 97.75 82 ALA A O 1
ATOM 598 N N . LYS A 1 83 ? -8.636 5.391 0.124 1.00 97.88 83 LYS A N 1
ATOM 599 C CA . LYS A 1 83 ? -8.330 6.597 -0.670 1.00 97.88 83 LYS A CA 1
ATOM 600 C C . LYS A 1 83 ? -6.881 6.600 -1.156 1.00 97.88 83 LYS A C 1
ATOM 602 O O . LYS A 1 83 ? -6.641 6.770 -2.348 1.00 97.88 83 LYS A O 1
ATOM 607 N N . LEU A 1 84 ? -5.923 6.384 -0.253 1.00 97.88 84 LEU A N 1
ATOM 608 C CA . LEU A 1 84 ? -4.501 6.398 -0.594 1.00 97.88 84 LEU A CA 1
ATOM 609 C C . LEU A 1 84 ? -4.138 5.251 -1.528 1.00 97.88 84 LEU A C 1
ATOM 611 O O . LEU A 1 84 ? -3.384 5.468 -2.467 1.00 97.88 84 LEU A O 1
ATOM 615 N N . LYS A 1 85 ? -4.737 4.067 -1.361 1.00 97.56 85 LYS A N 1
ATOM 616 C CA . LYS A 1 85 ? -4.543 2.967 -2.308 1.00 97.56 85 LYS A CA 1
ATOM 617 C C . LYS A 1 85 ? -4.976 3.342 -3.725 1.00 97.56 85 LYS A C 1
ATOM 619 O O . LYS A 1 85 ? -4.257 3.032 -4.673 1.00 97.56 85 LYS A O 1
ATOM 624 N N . LEU A 1 86 ? -6.128 3.998 -3.878 1.00 97.12 86 LEU A N 1
ATOM 625 C CA . LEU A 1 86 ? -6.603 4.447 -5.187 1.00 97.12 86 LEU A CA 1
ATOM 626 C C . LEU A 1 86 ? -5.690 5.529 -5.780 1.00 97.12 86 LEU A C 1
ATOM 628 O O . LEU A 1 86 ? -5.326 5.418 -6.947 1.00 97.12 86 LEU A O 1
ATOM 632 N N . ILE A 1 87 ? -5.262 6.509 -4.975 1.00 96.88 87 ILE A N 1
ATOM 633 C CA . ILE A 1 87 ? -4.294 7.542 -5.390 1.00 96.88 87 ILE A CA 1
ATOM 634 C C . ILE A 1 87 ? -2.996 6.890 -5.887 1.00 96.88 87 ILE A C 1
ATOM 636 O O . ILE A 1 87 ? -2.535 7.186 -6.987 1.00 96.88 87 ILE A O 1
ATOM 640 N N . THR A 1 88 ? -2.433 5.961 -5.110 1.00 95.50 88 THR A N 1
ATOM 641 C CA . THR A 1 88 ? -1.205 5.245 -5.473 1.00 95.50 88 THR A CA 1
ATOM 642 C C . THR A 1 88 ? -1.379 4.426 -6.751 1.00 95.50 88 THR A C 1
ATOM 644 O O . THR A 1 88 ? -0.511 4.462 -7.618 1.00 95.50 88 THR A O 1
ATOM 647 N N . ASN A 1 89 ? -2.493 3.707 -6.905 1.00 95.12 89 ASN A N 1
ATOM 648 C CA . ASN A 1 89 ? -2.732 2.902 -8.101 1.00 95.12 89 ASN A CA 1
ATOM 649 C C . ASN A 1 89 ? -2.850 3.761 -9.368 1.00 95.12 89 ASN A C 1
ATOM 651 O O . ASN A 1 89 ? -2.307 3.370 -10.394 1.00 95.12 89 ASN A O 1
ATOM 655 N N . VAL A 1 90 ? -3.515 4.921 -9.303 1.00 96.69 90 VAL A N 1
ATOM 656 C CA . VAL A 1 90 ? -3.615 5.834 -10.457 1.00 96.69 90 VAL A CA 1
ATOM 657 C C . VAL A 1 90 ? -2.229 6.290 -10.911 1.00 96.69 90 VAL A C 1
ATOM 659 O O . VAL A 1 90 ? -1.941 6.237 -12.104 1.00 96.69 90 VAL A O 1
ATOM 662 N N . ALA A 1 91 ? -1.357 6.675 -9.976 1.00 95.44 91 ALA A N 1
ATOM 663 C CA . ALA A 1 91 ? 0.009 7.082 -10.302 1.00 95.44 91 ALA A CA 1
ATOM 664 C C . ALA A 1 91 ? 0.815 5.943 -10.952 1.00 95.44 91 ALA A C 1
ATOM 666 O O . ALA A 1 91 ? 1.456 6.155 -11.978 1.00 95.44 91 ALA A O 1
ATOM 667 N N . ILE A 1 92 ? 0.732 4.727 -10.398 1.00 93.31 92 ILE A N 1
ATOM 668 C CA . ILE A 1 92 ? 1.419 3.545 -10.946 1.00 93.31 92 ILE A CA 1
ATOM 669 C C . ILE A 1 92 ? 0.926 3.233 -12.362 1.00 93.31 92 ILE A C 1
ATOM 671 O O . ILE A 1 92 ? 1.741 3.029 -13.255 1.00 93.31 92 ILE A O 1
ATOM 675 N N . MET A 1 93 ? -0.391 3.222 -12.581 1.00 95.62 93 MET A N 1
ATOM 676 C CA . MET A 1 93 ? -0.971 2.917 -13.892 1.00 95.62 93 MET A CA 1
ATOM 677 C C . MET A 1 93 ? -0.598 3.965 -14.945 1.00 95.62 93 MET A C 1
ATOM 679 O O . MET A 1 93 ? -0.309 3.605 -16.082 1.00 95.62 93 MET A O 1
ATOM 683 N N . ALA A 1 94 ? -0.583 5.249 -14.576 1.00 96.62 94 ALA A N 1
ATOM 684 C CA . ALA A 1 94 ? -0.170 6.319 -15.481 1.00 96.62 94 ALA A CA 1
ATOM 685 C C . ALA A 1 94 ? 1.315 6.200 -15.865 1.00 96.62 94 ALA A C 1
ATOM 687 O O . ALA A 1 94 ? 1.654 6.312 -17.041 1.00 96.62 94 ALA A O 1
ATOM 688 N N . ALA A 1 95 ? 2.189 5.924 -14.891 1.00 94.00 95 ALA A N 1
ATOM 689 C CA . ALA A 1 95 ? 3.609 5.699 -15.148 1.00 94.00 95 ALA A CA 1
ATOM 690 C C . ALA A 1 95 ? 3.838 4.465 -16.034 1.00 94.00 95 ALA A C 1
ATOM 692 O O . ALA A 1 95 ? 4.604 4.524 -16.990 1.00 94.00 95 ALA A O 1
ATOM 693 N N . GLU A 1 96 ? 3.138 3.363 -15.757 1.00 95.12 96 GLU A N 1
ATOM 694 C CA . GLU A 1 96 ? 3.221 2.138 -16.554 1.00 95.12 96 GLU A CA 1
ATOM 695 C C . GLU A 1 96 ? 2.781 2.366 -18.005 1.00 95.12 96 GLU A C 1
ATOM 697 O O . GLU A 1 96 ? 3.459 1.907 -18.921 1.00 95.12 96 GLU A O 1
ATOM 702 N N . ALA A 1 97 ? 1.684 3.097 -18.226 1.00 97.44 97 ALA A N 1
ATOM 703 C CA . ALA A 1 97 ? 1.229 3.443 -19.570 1.00 97.44 97 ALA A CA 1
ATOM 704 C C . ALA A 1 97 ? 2.283 4.265 -20.331 1.00 97.44 97 ALA A C 1
ATOM 706 O O . ALA A 1 97 ? 2.647 3.894 -21.442 1.00 97.44 97 ALA A O 1
ATOM 707 N N . GLY A 1 98 ? 2.838 5.311 -19.709 1.00 95.69 98 GLY A N 1
ATOM 708 C CA . GLY A 1 98 ? 3.870 6.142 -20.339 1.00 95.69 98 GLY A CA 1
ATOM 709 C C . GLY A 1 98 ? 5.166 5.382 -20.646 1.00 95.69 98 GLY A C 1
ATOM 710 O O . GLY A 1 98 ? 5.770 5.585 -21.699 1.00 95.69 98 GLY A O 1
ATOM 711 N N . ILE A 1 99 ? 5.580 4.463 -19.765 1.00 94.69 99 ILE A N 1
ATOM 712 C CA . ILE A 1 99 ? 6.734 3.588 -20.022 1.00 94.69 99 ILE A CA 1
ATOM 713 C C . ILE A 1 99 ? 6.444 2.664 -21.207 1.00 94.69 99 ILE A C 1
ATOM 715 O O . ILE A 1 99 ? 7.296 2.527 -22.077 1.00 94.69 99 ILE A O 1
ATOM 719 N N . ARG A 1 100 ? 5.251 2.062 -21.280 1.00 96.69 100 ARG A N 1
ATOM 720 C CA . ARG A 1 100 ? 4.873 1.192 -22.405 1.00 96.69 100 ARG A CA 1
ATOM 721 C C . ARG A 1 100 ? 4.869 1.943 -23.732 1.00 96.69 100 ARG A C 1
ATOM 723 O O . ARG A 1 100 ? 5.510 1.481 -24.659 1.00 96.69 100 ARG A O 1
ATOM 730 N N . GLU A 1 101 ? 4.260 3.126 -23.792 1.00 97.38 101 GLU A N 1
ATOM 731 C CA . GLU A 1 101 ? 4.286 3.967 -25.000 1.00 97.38 101 GLU A CA 1
ATOM 732 C C . GLU A 1 101 ? 5.719 4.339 -25.414 1.00 97.38 101 GLU A C 1
ATOM 734 O O . GLU A 1 101 ? 6.043 4.383 -26.600 1.00 97.38 101 GLU A O 1
ATOM 739 N N . THR A 1 102 ? 6.601 4.571 -24.437 1.00 95.81 102 THR A N 1
ATOM 740 C CA . THR A 1 102 ? 8.021 4.846 -24.699 1.00 95.81 102 THR A CA 1
ATOM 741 C C . THR A 1 102 ? 8.730 3.631 -25.306 1.00 95.81 102 THR A C 1
ATOM 743 O O . THR A 1 102 ? 9.525 3.791 -26.230 1.00 95.81 102 THR A O 1
ATOM 746 N N . LEU A 1 103 ? 8.445 2.422 -24.813 1.00 96.75 103 LEU A N 1
ATOM 747 C CA . LEU A 1 103 ? 9.022 1.182 -25.341 1.00 96.75 103 LEU A CA 1
ATOM 748 C C . LEU A 1 103 ? 8.446 0.813 -26.715 1.00 96.75 103 LEU A C 1
ATOM 750 O O . LEU A 1 103 ? 9.210 0.431 -27.596 1.00 96.75 103 LEU A O 1
ATOM 754 N N . ASP A 1 104 ? 7.148 1.025 -26.942 1.00 97.88 104 ASP A N 1
ATOM 755 C CA . ASP A 1 104 ? 6.522 0.845 -28.259 1.00 97.88 104 ASP A CA 1
ATOM 756 C C . ASP A 1 104 ? 7.176 1.765 -29.312 1.00 97.88 104 ASP A C 1
ATOM 758 O O . ASP A 1 104 ? 7.372 1.379 -30.466 1.00 97.88 104 ASP A O 1
ATOM 762 N N . LEU A 1 105 ? 7.559 2.986 -28.919 1.00 97.94 105 LEU A N 1
ATOM 763 C CA . LEU A 1 105 ? 8.290 3.908 -29.791 1.00 97.94 105 LEU A CA 1
ATOM 764 C C . LEU A 1 105 ? 9.743 3.471 -30.028 1.00 97.94 105 LEU A C 1
ATOM 7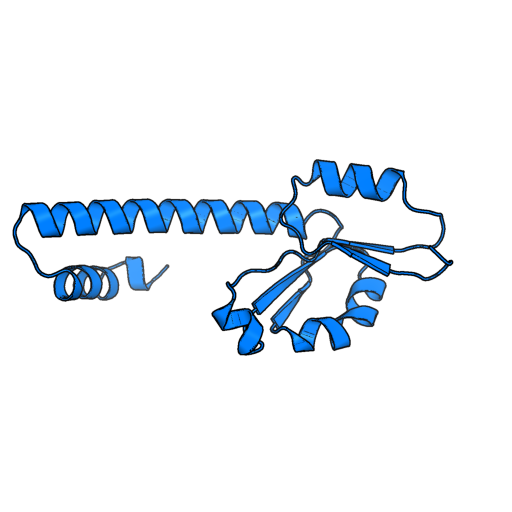66 O O . LEU A 1 105 ? 10.256 3.664 -31.130 1.00 97.94 105 LEU A O 1
ATOM 770 N N . ALA A 1 106 ? 10.406 2.893 -29.023 1.00 98.06 106 ALA A N 1
ATOM 771 C CA . ALA A 1 106 ? 11.742 2.322 -29.188 1.00 98.06 106 ALA A CA 1
ATOM 772 C C . ALA A 1 106 ? 11.725 1.173 -30.208 1.00 98.06 106 ALA A C 1
ATOM 774 O O . ALA A 1 106 ? 12.540 1.178 -31.129 1.00 98.06 106 ALA A O 1
ATOM 775 N N . ASP A 1 107 ? 10.738 0.276 -30.119 1.00 97.56 107 ASP A N 1
ATOM 776 C CA . ASP A 1 107 ? 10.515 -0.787 -31.108 1.00 97.56 107 ASP A CA 1
ATOM 777 C C . ASP A 1 107 ? 10.303 -0.235 -32.516 1.00 97.56 107 ASP A C 1
ATOM 779 O O . ASP A 1 107 ? 10.911 -0.713 -33.469 1.00 97.56 107 ASP A O 1
ATOM 783 N N . ALA A 1 108 ? 9.463 0.795 -32.661 1.00 98.25 108 ALA A N 1
ATOM 784 C CA . ALA A 1 108 ? 9.176 1.399 -33.962 1.00 98.25 108 ALA A CA 1
ATOM 785 C C . ALA A 1 108 ? 10.415 2.018 -34.639 1.00 98.25 108 ALA A C 1
ATOM 787 O O . ALA A 1 108 ? 10.409 2.225 -35.854 1.00 98.25 108 ALA A O 1
ATOM 788 N N . TYR A 1 109 ? 11.457 2.324 -33.864 1.00 98.12 109 TYR A N 1
ATOM 789 C CA . TYR A 1 109 ? 12.736 2.844 -34.346 1.00 98.12 109 TYR A CA 1
ATOM 790 C C . TYR A 1 109 ? 13.871 1.811 -34.330 1.00 98.12 109 TYR A C 1
ATOM 792 O O . TYR A 1 109 ? 15.017 2.192 -34.567 1.00 98.12 109 TYR A O 1
ATOM 800 N N . ASP A 1 110 ? 13.574 0.535 -34.064 1.00 97.88 110 ASP A N 1
ATOM 801 C CA . ASP A 1 110 ? 14.565 -0.540 -33.923 1.00 97.88 110 ASP A CA 1
ATOM 802 C C . ASP A 1 110 ? 15.638 -0.235 -32.850 1.00 97.88 110 ASP A C 1
ATOM 804 O O . ASP A 1 110 ? 16.819 -0.566 -32.995 1.00 97.88 110 ASP A O 1
ATOM 808 N N . ILE A 1 111 ? 15.236 0.428 -31.759 1.00 97.94 111 ILE A N 1
ATOM 809 C CA . ILE A 1 111 ? 16.098 0.797 -30.630 1.00 97.94 111 ILE A CA 1
ATOM 810 C C . ILE A 1 111 ? 15.916 -0.194 -29.475 1.00 97.94 111 ILE A C 1
ATOM 812 O O . ILE A 1 111 ? 14.809 -0.572 -29.105 1.00 97.94 111 ILE A O 1
ATOM 816 N N . ASP A 1 112 ? 17.032 -0.565 -28.849 1.00 96.38 112 ASP A N 1
ATOM 817 C CA . ASP A 1 112 ? 17.067 -1.406 -27.655 1.00 96.38 112 ASP A CA 1
ATOM 818 C C . ASP A 1 112 ? 16.320 -0.781 -26.454 1.00 96.38 112 ASP A C 1
ATOM 820 O O . ASP A 1 112 ? 16.541 0.371 -26.052 1.00 96.38 112 ASP A O 1
ATOM 824 N N . TYR A 1 113 ? 15.461 -1.592 -25.833 1.00 96.56 113 TYR A N 1
ATOM 825 C CA . TYR A 1 113 ? 14.705 -1.228 -24.638 1.00 96.56 113 TYR A CA 1
ATOM 826 C C . TYR A 1 113 ? 15.600 -0.895 -23.452 1.00 96.56 113 TYR A C 1
ATOM 828 O O . TYR A 1 113 ? 15.281 0.025 -22.703 1.00 96.56 113 TYR A O 1
ATOM 836 N N . GLN A 1 114 ? 16.703 -1.622 -23.257 1.00 96.25 114 GLN A N 1
ATOM 837 C CA . GLN A 1 114 ? 17.561 -1.421 -22.095 1.00 96.25 114 GLN A CA 1
ATOM 838 C C . GLN A 1 114 ? 18.201 -0.033 -22.139 1.00 96.25 114 GLN A C 1
ATOM 840 O O . GLN A 1 114 ? 18.061 0.720 -21.183 1.00 96.25 114 GLN A O 1
ATOM 845 N N . THR A 1 115 ? 18.775 0.359 -23.276 1.00 95.88 115 THR A N 1
ATOM 846 C CA . THR A 1 115 ? 19.299 1.710 -23.519 1.00 95.88 115 THR A CA 1
ATOM 847 C C . THR A 1 115 ? 18.216 2.767 -23.308 1.00 95.88 115 THR A C 1
ATOM 849 O O . THR A 1 115 ? 18.472 3.804 -22.698 1.00 95.88 115 THR A O 1
ATOM 852 N N . THR A 1 116 ? 16.988 2.509 -23.768 1.00 95.12 116 THR A N 1
ATOM 853 C CA . TH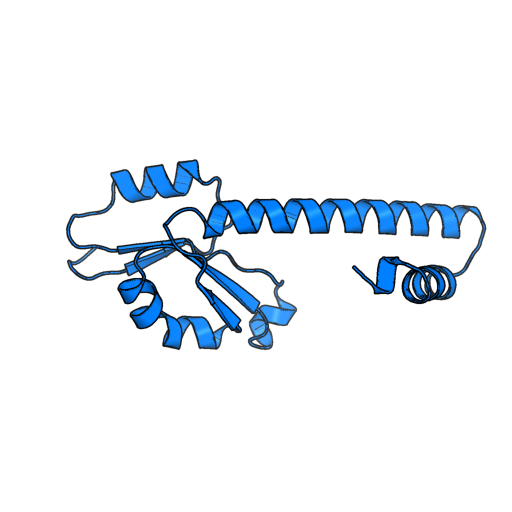R A 1 116 ? 15.863 3.439 -23.588 1.00 95.12 116 THR A CA 1
ATOM 854 C C . THR A 1 116 ? 15.531 3.629 -22.105 1.00 95.12 116 THR A C 1
ATOM 856 O O . THR A 1 116 ? 15.431 4.760 -21.630 1.00 95.12 116 THR A O 1
ATOM 859 N N . LEU A 1 117 ? 15.420 2.535 -21.347 1.00 94.62 117 LEU A N 1
ATOM 860 C CA . LEU A 1 117 ? 15.156 2.562 -19.908 1.00 94.62 117 LEU A CA 1
ATOM 861 C C . LEU A 1 117 ? 16.314 3.188 -19.117 1.00 94.62 117 LEU A C 1
ATOM 863 O O . LEU A 1 117 ? 16.063 3.951 -18.183 1.00 94.62 117 LEU A O 1
ATOM 867 N N . ASP A 1 118 ? 17.561 2.918 -19.501 1.00 94.62 118 ASP A N 1
ATOM 868 C CA . ASP A 1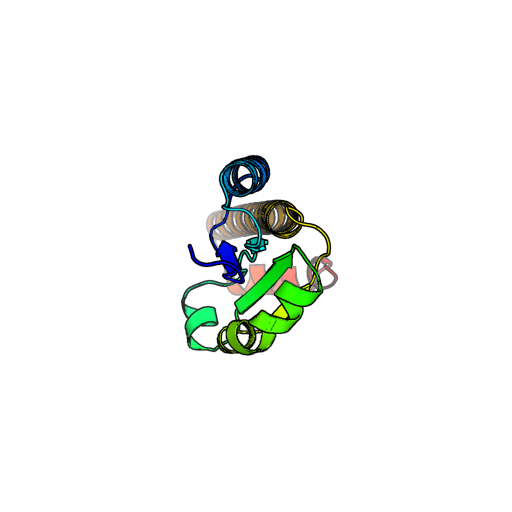 118 ? 18.750 3.494 -18.871 1.00 94.62 118 ASP A CA 1
ATOM 869 C C . ASP A 1 118 ? 18.752 5.022 -19.020 1.00 94.62 118 ASP A C 1
ATOM 871 O O . ASP A 1 118 ? 18.972 5.746 -18.047 1.00 94.62 118 ASP A O 1
ATOM 875 N N . LEU A 1 119 ? 18.406 5.541 -20.204 1.00 93.56 119 LEU A N 1
ATOM 876 C CA . LEU A 1 119 ? 18.293 6.985 -20.430 1.00 93.56 119 LEU A CA 1
ATOM 877 C C . LEU A 1 119 ? 17.185 7.631 -19.584 1.00 93.56 119 LEU A C 1
ATOM 879 O O . LEU A 1 119 ? 17.386 8.731 -19.063 1.00 93.56 119 LEU A O 1
ATOM 883 N N . LEU A 1 120 ? 16.046 6.954 -19.384 1.00 91.94 120 LEU A N 1
ATOM 884 C CA . LEU A 1 120 ? 15.000 7.428 -18.466 1.00 91.94 120 LEU A CA 1
ATOM 885 C C . LEU A 1 120 ? 15.528 7.542 -17.025 1.00 91.94 120 LEU A C 1
ATOM 887 O O . LEU A 1 120 ? 15.232 8.522 -16.338 1.00 91.94 120 LEU A O 1
ATOM 891 N N . GLN A 1 121 ? 16.348 6.582 -16.586 1.00 92.31 121 GLN A N 1
ATOM 892 C CA . GLN A 1 121 ? 16.962 6.564 -15.252 1.00 92.31 121 GLN A CA 1
ATOM 893 C C . GLN A 1 121 ? 18.124 7.553 -15.090 1.00 92.31 121 GLN A C 1
ATOM 895 O O . GLN A 1 121 ? 18.416 7.967 -13.974 1.00 92.31 121 GLN A O 1
ATOM 900 N N . MET A 1 122 ? 18.796 7.957 -16.167 1.00 92.94 122 MET A N 1
ATOM 901 C CA . MET A 1 122 ? 19.818 9.013 -16.118 1.00 92.94 122 MET A CA 1
ATOM 902 C C . MET A 1 122 ? 19.205 10.423 -16.109 1.00 92.94 122 MET A C 1
ATOM 904 O O . MET A 1 122 ? 19.891 11.400 -15.803 1.00 92.94 122 MET A O 1
ATOM 908 N N . GLY A 1 123 ? 17.923 10.536 -16.466 1.00 85.56 123 GLY A N 1
ATOM 909 C CA . GLY A 1 123 ? 17.199 11.793 -16.599 1.00 85.56 123 GLY A CA 1
ATOM 910 C C . GLY A 1 123 ? 16.398 12.215 -15.357 1.00 85.56 123 GLY A C 1
ATOM 911 O O . GLY A 1 123 ? 16.533 11.638 -14.275 1.00 85.56 123 GLY A O 1
ATOM 912 N N . PRO A 1 124 ? 15.518 13.224 -15.505 1.00 87.31 124 PRO A N 1
ATOM 913 C CA . PRO A 1 124 ? 14.727 13.785 -14.406 1.00 87.31 124 PRO A CA 1
ATOM 914 C C . PRO A 1 124 ? 13.809 12.788 -13.685 1.00 87.31 124 PRO A C 1
ATOM 916 O O . PRO A 1 124 ? 13.468 13.020 -12.530 1.00 87.31 124 PRO A O 1
ATOM 919 N N . LEU A 1 125 ? 13.430 11.674 -14.328 1.00 85.62 125 LEU A N 1
ATOM 920 C CA . LEU A 1 125 ? 12.608 10.630 -13.700 1.00 85.62 125 LEU A CA 1
ATOM 921 C C . LEU A 1 125 ? 13.323 9.928 -12.537 1.00 85.62 125 LEU A C 1
ATOM 923 O O . LEU A 1 125 ? 12.653 9.359 -11.686 1.00 85.62 125 LEU A O 1
ATOM 927 N N . SER A 1 126 ? 14.654 10.014 -12.454 1.00 85.62 126 SER A N 1
ATOM 928 C CA . SER A 1 126 ? 15.424 9.526 -11.299 1.00 85.62 126 SER A CA 1
ATOM 929 C C . SER A 1 126 ? 15.197 10.310 -10.007 1.00 85.62 126 SER A C 1
ATOM 931 O O . SER A 1 126 ? 15.608 9.858 -8.941 1.00 85.62 126 SER A O 1
ATOM 933 N N . GLN A 1 127 ? 14.596 11.498 -10.104 1.00 78.38 127 GLN A N 1
ATOM 934 C CA . GLN A 1 127 ? 14.371 12.412 -8.982 1.00 78.38 127 GLN A CA 1
ATOM 935 C C . GLN A 1 127 ? 12.921 12.384 -8.467 1.00 78.38 127 GLN A C 1
ATOM 937 O O . GLN A 1 127 ? 12.602 13.127 -7.537 1.00 78.38 127 GLN A O 1
ATOM 942 N N . LEU A 1 128 ? 12.049 11.581 -9.090 1.00 68.69 128 LEU A N 1
ATOM 943 C CA . LEU A 1 128 ? 10.658 11.359 -8.676 1.00 68.69 128 LEU A CA 1
ATOM 944 C C . LEU A 1 128 ? 10.558 10.161 -7.725 1.00 68.69 128 LEU A C 1
ATOM 946 O O . LEU A 1 128 ? 9.751 10.257 -6.772 1.00 68.69 128 LEU A O 1
#

Sequence (128 aa):
MQPGSTLIVTSTLDPRKITAIQAVMPTKTHLLDVPMIGGVKYAREAGLVLIAAGDKQAVADVTPILKTFGTVKYVGEQGNGAKLKLITNVAIMAAEAGIRETLDLADAYDIDYQTTLDLLQMGPLSQL

Nearest PDB structures (foldseek):
  3q3c-assembly1_A  TM=9.220E-01  e=4.791E-08  Pseudomonas aeruginosa
  3w6u-assembly1_A  TM=9.019E-01  e=7.127E-08  Pyrobaculum calidifontis JCM 11548
  4dll-assembly1_A  TM=8.720E-01  e=1.060E-07  Polaromonas sp. JS666
  4dll-assembly1_B  TM=8.707E-01  e=3.490E-07  Polaromonas sp. JS666
  2cvz-assembly1_B  TM=8.246E-01  e=9.553E-06  Thermus thermophilus HB8

Secondary structure (DSSP, 8-state):
--TT-EEEE-S---HHHHHHHHHHSPTT-EEEE--EES-HHHHHTT-EEEEEBS-HHHHHHHHHHHTTTEEEEE-SSTTHHHHHHHHHHHHHHHHHHHHHHHHHHHHHTT--HHHHHHHHHHSGGGG-

Solvent-accessible surface area (backbone atoms only — not comparable to full-atom values): 7018 Å² total; per-residue (Å²): 134,60,75,74,40,71,49,75,40,49,67,91,50,60,44,67,55,53,54,54,52,59,75,70,53,63,79,65,48,45,66,29,29,33,23,65,46,70,56,74,69,27,51,77,68,32,56,19,38,32,33,33,10,20,56,69,65,63,49,58,72,47,38,73,65,53,46,67,37,18,50,75,43,80,62,50,55,64,38,39,14,28,49,49,51,52,54,52,48,54,54,51,54,52,52,51,51,54,51,50,56,52,46,56,52,28,54,77,67,78,42,62,59,66,63,53,53,49,52,47,56,75,40,78,67,64,78,113